Protein AF-B7QLU3-F1 (afdb_monomer_lite)

Radius of gyration: 15.62 Å; chains: 1; bounding box: 25×38×42 Å

Secondary structure (DSSP, 8-state):
---HHHHHHHHHHHHHHHHHHHHHTTSS-GGGS--HHHHHHHHHHHHHHHHHHHHHHHTS--S---GGGSSSHHHHHHH-

Foldseek 3Di:
DDDPVLVVLVVVLVVLVVVVVCPVVVVDDPVSHDDPVVSVVSNCLSVCLNVVQCCCVPVVVDPGDDSVVVDCVVVVVVPD

Structure (mmCIF, N/CA/C/O backbone):
data_AF-B7QLU3-F1
#
_entry.id   AF-B7QLU3-F1
#
loop_
_atom_site.group_PDB
_atom_site.id
_atom_site.type_symbol
_atom_site.label_atom_id
_atom_site.label_alt_id
_atom_site.label_comp_id
_atom_site.label_asym_id
_atom_site.label_entity_id
_atom_site.label_seq_id
_atom_site.pdbx_PDB_ins_code
_atom_site.Cartn_x
_atom_site.Cartn_y
_atom_site.Cartn_z
_atom_site.occupancy
_atom_site.B_iso_or_equiv
_atom_site.auth_seq_id
_atom_site.auth_comp_id
_atom_site.auth_asym_id
_atom_site.auth_atom_id
_atom_site.pdbx_PDB_model_num
ATOM 1 N N . LEU A 1 1 ? -10.234 -9.422 13.487 1.00 51.72 1 LEU A N 1
ATOM 2 C CA . LEU A 1 1 ? -9.541 -8.309 12.794 1.00 51.72 1 LEU A CA 1
ATOM 3 C C . LEU A 1 1 ? -9.458 -8.642 11.310 1.00 51.72 1 LEU A C 1
ATOM 5 O O . LEU A 1 1 ? -8.629 -9.449 10.924 1.00 51.72 1 LEU A O 1
ATOM 9 N N . GLY A 1 2 ? -10.385 -8.145 10.493 1.00 60.53 2 GLY A N 1
ATOM 10 C CA . GLY A 1 2 ? -10.481 -8.587 9.096 1.00 60.53 2 GLY A CA 1
ATOM 11 C C . GLY A 1 2 ? -11.581 -7.874 8.326 1.00 60.53 2 GLY A C 1
ATOM 12 O O . GLY A 1 2 ? -12.432 -8.525 7.721 1.00 60.53 2 GLY A O 1
ATOM 13 N N . GLY A 1 3 ? -11.602 -6.541 8.403 1.00 78.12 3 GLY A N 1
ATOM 14 C CA . GLY A 1 3 ? -12.506 -5.724 7.595 1.00 78.12 3 GLY A CA 1
ATOM 15 C C . GLY A 1 3 ? -12.304 -5.989 6.100 1.00 78.12 3 GLY A C 1
ATOM 16 O O . GLY A 1 3 ? -11.225 -6.413 5.678 1.00 78.12 3 GLY A O 1
ATOM 17 N N . LYS A 1 4 ? -13.350 -5.750 5.299 1.00 87.88 4 LYS A N 1
ATOM 18 C CA . LYS A 1 4 ? -13.311 -5.900 3.834 1.00 87.88 4 LYS A CA 1
ATOM 19 C C . LYS A 1 4 ? -12.108 -5.164 3.227 1.00 87.88 4 LYS A C 1
ATOM 21 O O . LYS A 1 4 ? -11.443 -5.720 2.362 1.00 87.88 4 LYS A O 1
ATOM 26 N N . ASP A 1 5 ? -11.770 -4.001 3.773 1.00 90.75 5 ASP A N 1
ATOM 27 C CA . ASP A 1 5 ? -10.696 -3.138 3.272 1.00 90.75 5 ASP A CA 1
ATOM 28 C C . ASP A 1 5 ? -9.295 -3.715 3.524 1.00 90.75 5 ASP A C 1
ATOM 30 O O . ASP A 1 5 ? -8.444 -3.682 2.640 1.00 90.75 5 ASP A O 1
ATOM 34 N N . LEU A 1 6 ? -9.057 -4.342 4.685 1.00 92.62 6 LEU A N 1
ATOM 35 C CA . LEU A 1 6 ? -7.775 -5.009 4.963 1.00 92.62 6 LEU A CA 1
ATOM 36 C C . LEU A 1 6 ? -7.540 -6.204 4.036 1.00 92.62 6 LEU A C 1
ATOM 38 O O . LEU A 1 6 ? -6.399 -6.481 3.669 1.00 92.62 6 LEU A O 1
ATOM 42 N N . ARG A 1 7 ? -8.613 -6.898 3.628 1.00 94.56 7 ARG A N 1
ATOM 43 C CA . ARG A 1 7 ? -8.511 -7.962 2.620 1.00 94.56 7 ARG A CA 1
ATOM 44 C C . ARG A 1 7 ? -8.135 -7.403 1.256 1.00 94.56 7 ARG A C 1
ATOM 46 O O . ARG A 1 7 ? -7.284 -7.990 0.605 1.00 94.56 7 ARG A O 1
ATOM 53 N N . VAL A 1 8 ? -8.713 -6.268 0.856 1.00 95.19 8 VAL A N 1
ATOM 54 C CA . VAL A 1 8 ? -8.339 -5.598 -0.399 1.00 95.19 8 VAL A CA 1
ATOM 55 C C . VAL A 1 8 ? -6.853 -5.245 -0.388 1.00 95.19 8 VAL A C 1
ATOM 57 O O . VAL A 1 8 ? -6.156 -5.602 -1.328 1.00 95.19 8 VAL A O 1
ATOM 60 N N . LEU A 1 9 ? -6.339 -4.647 0.692 1.00 95.56 9 LEU A N 1
ATOM 61 C CA . LEU A 1 9 ? -4.909 -4.336 0.815 1.00 95.56 9 LEU A CA 1
ATOM 62 C C . LEU A 1 9 ? -4.024 -5.590 0.703 1.00 95.56 9 LEU A C 1
ATOM 64 O O . LEU A 1 9 ? -3.049 -5.592 -0.046 1.00 95.56 9 LEU A O 1
ATOM 68 N N . ALA A 1 10 ? -4.380 -6.678 1.393 1.00 96.62 10 ALA A N 1
ATOM 69 C CA . ALA A 1 10 ? -3.633 -7.935 1.321 1.00 96.62 10 ALA A CA 1
ATOM 70 C C . ALA A 1 10 ? -3.669 -8.563 -0.087 1.00 96.62 10 ALA A C 1
ATOM 72 O O . ALA A 1 10 ? -2.646 -9.036 -0.584 1.00 96.62 10 ALA A O 1
ATOM 73 N N . SER A 1 11 ? -4.825 -8.535 -0.755 1.00 97.62 11 SER A N 1
ATOM 74 C CA . SER A 1 11 ? -4.971 -9.004 -2.135 1.00 97.62 11 SER A CA 1
ATOM 75 C C . SER A 1 11 ? -4.175 -8.145 -3.118 1.00 97.62 11 SER A C 1
ATOM 77 O O . SER A 1 11 ? -3.516 -8.698 -3.994 1.00 97.62 11 SER A O 1
ATOM 79 N N . SER A 1 12 ? -4.161 -6.822 -2.946 1.00 97.00 12 SER A N 1
ATOM 80 C CA . SER A 1 12 ? -3.354 -5.910 -3.763 1.00 97.00 12 SER A CA 1
ATOM 81 C C . SER A 1 12 ? -1.856 -6.166 -3.596 1.00 97.00 12 SER A C 1
ATOM 83 O O . SER A 1 12 ? -1.128 -6.172 -4.584 1.00 97.00 12 SER A O 1
ATOM 85 N N . LEU A 1 13 ? -1.390 -6.450 -2.373 1.00 98.06 13 LEU A N 1
ATOM 86 C CA . LEU A 1 13 ? 0.001 -6.839 -2.122 1.00 98.06 13 LEU A CA 1
ATOM 87 C C . LEU A 1 13 ? 0.363 -8.148 -2.840 1.00 98.06 13 LEU A C 1
ATOM 89 O O . LEU A 1 13 ? 1.424 -8.258 -3.453 1.00 98.06 13 LEU A O 1
ATOM 93 N N . HIS A 1 14 ? -0.516 -9.151 -2.775 1.00 98.25 14 HIS A N 1
ATOM 94 C CA . HIS A 1 14 ? -0.315 -10.413 -3.487 1.00 98.25 14 HIS A CA 1
ATOM 95 C C . HIS A 1 14 ? -0.293 -10.220 -5.010 1.00 98.25 14 HIS A C 1
ATOM 97 O O . HIS A 1 14 ? 0.531 -10.820 -5.704 1.00 98.25 14 HIS A O 1
ATOM 103 N N . TRP A 1 15 ? -1.177 -9.366 -5.523 1.00 98.44 15 TRP A N 1
ATOM 104 C CA . TRP A 1 15 ? -1.230 -9.026 -6.937 1.00 98.44 15 TRP A CA 1
ATOM 105 C C . TRP A 1 15 ? 0.046 -8.311 -7.397 1.00 98.44 15 TRP A C 1
ATOM 107 O O . TRP A 1 15 ? 0.631 -8.736 -8.387 1.00 98.44 15 TRP A O 1
ATOM 117 N N . LEU A 1 16 ? 0.541 -7.321 -6.640 1.00 98.50 16 LEU A N 1
ATOM 118 C CA . LEU A 1 16 ? 1.794 -6.614 -6.939 1.00 98.50 16 LEU A CA 1
ATOM 119 C C . LEU A 1 16 ? 2.986 -7.582 -7.016 1.00 98.50 16 LEU A C 1
ATOM 121 O O . LEU A 1 16 ? 3.730 -7.564 -7.991 1.00 98.50 16 LEU A O 1
ATOM 125 N N . ASN A 1 17 ? 3.115 -8.478 -6.031 1.00 98.25 17 ASN A N 1
ATOM 126 C CA . ASN A 1 17 ? 4.134 -9.536 -6.026 1.00 98.25 17 ASN A CA 1
ATOM 127 C C . ASN A 1 17 ? 4.037 -10.463 -7.242 1.00 98.25 17 ASN A C 1
ATOM 129 O O . ASN A 1 17 ? 5.041 -10.910 -7.791 1.00 98.25 17 ASN A O 1
ATOM 133 N N . THR A 1 18 ? 2.812 -10.801 -7.640 1.00 98.44 18 THR A N 1
ATOM 134 C CA . THR A 1 18 ? 2.585 -11.666 -8.794 1.00 98.44 18 THR A CA 1
ATOM 135 C C . THR A 1 18 ? 2.951 -10.948 -10.085 1.00 98.44 18 THR A C 1
ATOM 137 O O . THR A 1 18 ? 3.660 -11.526 -10.898 1.00 98.44 18 THR A O 1
ATOM 140 N N . TRP A 1 19 ? 2.551 -9.687 -10.243 1.00 98.31 19 TRP A N 1
ATOM 141 C CA . TRP A 1 19 ? 2.881 -8.868 -11.408 1.00 98.31 19 TRP A CA 1
ATOM 142 C C . TRP A 1 19 ? 4.397 -8.694 -11.580 1.00 98.31 19 TRP A C 1
ATOM 144 O O . TRP A 1 19 ? 4.913 -8.853 -12.685 1.00 98.31 19 TRP A O 1
ATOM 154 N N . GLU A 1 20 ? 5.126 -8.480 -10.483 1.00 98.44 20 GLU A N 1
ATOM 155 C CA . GLU A 1 20 ? 6.591 -8.426 -10.492 1.00 98.44 20 GLU A CA 1
ATOM 156 C C . GLU A 1 20 ? 7.231 -9.766 -10.874 1.00 98.44 20 GLU A C 1
ATOM 158 O O . GLU A 1 20 ? 8.187 -9.811 -11.647 1.00 98.44 20 GLU A O 1
ATOM 163 N N . ARG A 1 21 ? 6.684 -10.888 -10.395 1.00 98.44 21 ARG A N 1
ATOM 164 C CA . ARG A 1 21 ? 7.155 -12.219 -10.798 1.00 98.44 21 ARG A CA 1
ATOM 165 C C . ARG A 1 21 ? 6.958 -12.467 -12.294 1.00 98.44 21 ARG A C 1
ATOM 167 O O . ARG A 1 21 ? 7.823 -13.086 -12.911 1.00 98.44 21 ARG A O 1
ATOM 174 N N . GLU A 1 22 ? 5.867 -11.981 -12.889 1.00 98.31 22 GLU A N 1
ATOM 175 C CA . GLU A 1 22 ? 5.671 -12.083 -14.340 1.00 98.31 22 GLU A CA 1
ATOM 176 C C . GLU A 1 22 ? 6.776 -11.325 -15.099 1.00 98.31 22 GLU A C 1
ATOM 178 O O . GLU A 1 22 ? 7.288 -11.851 -16.090 1.00 98.31 22 GLU A O 1
ATOM 183 N N . LEU A 1 23 ? 7.223 -10.163 -14.596 1.00 98.12 23 LEU A N 1
ATOM 184 C CA . LEU A 1 23 ? 8.379 -9.442 -15.147 1.00 98.12 23 LEU A CA 1
ATOM 185 C C . LEU A 1 23 ? 9.665 -10.267 -15.025 1.00 98.12 23 LEU A C 1
ATOM 187 O O . LEU A 1 23 ? 10.362 -10.459 -16.018 1.00 98.12 23 LEU A O 1
ATOM 191 N N . VAL A 1 24 ? 9.969 -10.786 -13.831 1.00 97.62 24 VAL A N 1
ATOM 192 C CA . VAL A 1 24 ? 11.181 -11.595 -13.587 1.00 97.62 24 VAL A CA 1
ATOM 193 C C . VAL A 1 24 ? 11.201 -12.853 -14.461 1.00 97.62 24 VAL A C 1
ATOM 195 O O . VAL A 1 24 ? 12.256 -13.272 -14.927 1.00 97.62 24 VAL A O 1
ATOM 198 N N . SER A 1 25 ? 10.034 -13.440 -14.729 1.00 98.06 25 SER A N 1
ATOM 199 C CA . SER A 1 25 ? 9.894 -14.606 -15.609 1.00 98.06 25 SER A CA 1
ATOM 200 C C . SER A 1 25 ? 9.972 -14.286 -17.109 1.00 98.06 25 SER A C 1
ATOM 202 O O . SER A 1 25 ? 9.896 -15.203 -17.924 1.00 98.06 25 SER A O 1
ATOM 204 N N . GLY A 1 26 ? 10.086 -13.007 -17.488 1.00 97.81 26 GLY A N 1
ATOM 205 C CA . GLY A 1 26 ? 10.127 -12.558 -18.882 1.00 97.81 26 GLY A CA 1
ATOM 206 C C . GLY A 1 26 ? 8.781 -12.607 -19.613 1.00 97.81 26 GLY A C 1
ATOM 207 O O . GLY A 1 26 ? 8.749 -12.482 -20.834 1.00 97.81 26 GLY A O 1
ATOM 208 N N . ARG A 1 27 ? 7.662 -12.793 -18.897 1.00 98.12 27 ARG A N 1
ATOM 209 C CA . ARG A 1 27 ? 6.310 -12.835 -19.487 1.00 98.12 27 ARG A CA 1
ATOM 210 C C . ARG A 1 27 ? 5.755 -11.454 -19.820 1.00 98.12 27 ARG A C 1
ATOM 212 O O . ARG A 1 27 ? 4.848 -11.349 -20.640 1.00 98.12 27 ARG A O 1
ATOM 219 N N . ILE A 1 28 ? 6.294 -10.410 -19.193 1.00 98.25 28 ILE A N 1
ATOM 220 C CA . ILE A 1 28 ? 6.011 -9.007 -19.510 1.00 98.25 28 ILE A CA 1
ATOM 221 C C . ILE A 1 28 ? 7.318 -8.230 -19.668 1.00 98.25 28 ILE A C 1
ATOM 223 O O . ILE A 1 28 ? 8.354 -8.629 -19.135 1.00 98.25 28 ILE A O 1
ATOM 227 N N . SER A 1 29 ? 7.264 -7.110 -20.388 1.00 97.81 29 SER A N 1
ATOM 228 C CA . SER A 1 29 ? 8.417 -6.227 -20.574 1.00 97.81 29 SER A CA 1
ATOM 229 C C . SER A 1 29 ? 8.618 -5.278 -19.385 1.00 97.81 29 SER A C 1
ATOM 231 O O . SER A 1 29 ? 7.704 -5.038 -18.592 1.00 97.81 29 SER A O 1
ATOM 233 N N . ARG A 1 30 ? 9.814 -4.688 -19.276 1.00 97.06 30 ARG A N 1
ATOM 234 C CA . ARG A 1 30 ? 10.191 -3.756 -18.199 1.00 97.06 30 ARG A CA 1
ATOM 235 C C . ARG A 1 30 ? 9.327 -2.492 -18.188 1.00 97.06 30 ARG A C 1
ATOM 237 O O . ARG A 1 30 ? 9.033 -1.970 -17.114 1.00 97.06 30 ARG A O 1
ATOM 244 N N . GLU A 1 31 ? 8.889 -2.040 -19.356 1.00 97.06 31 GLU A N 1
ATOM 245 C CA . GLU A 1 31 ? 8.011 -0.880 -19.558 1.00 97.06 31 GLU A CA 1
ATOM 246 C C . GLU A 1 31 ? 6.573 -1.166 -19.101 1.00 97.06 31 GLU A C 1
ATOM 248 O O . GLU A 1 31 ? 5.814 -0.245 -18.817 1.00 97.06 31 GLU A O 1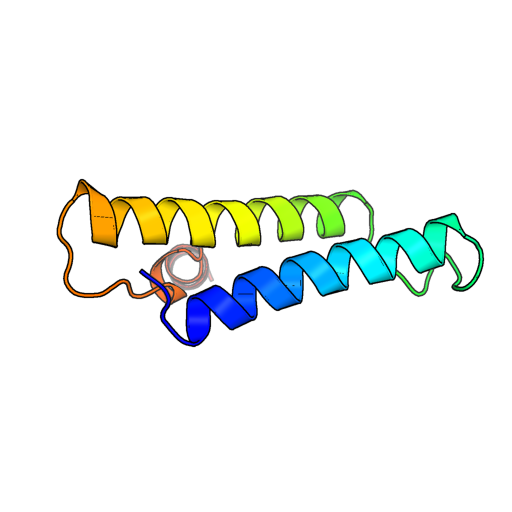
ATOM 253 N N . SER A 1 32 ? 6.211 -2.448 -18.992 1.00 96.94 32 SER A N 1
ATOM 254 C CA . SER A 1 32 ? 4.900 -2.913 -18.532 1.00 96.94 32 SER A CA 1
ATOM 255 C C . SER A 1 32 ? 4.830 -3.098 -17.011 1.00 96.94 32 SER A C 1
ATOM 257 O O . SER A 1 32 ? 3.864 -3.680 -16.521 1.00 96.94 32 SER A O 1
ATOM 259 N N . PHE A 1 33 ? 5.841 -2.652 -16.255 1.00 98.31 33 PHE A N 1
ATOM 260 C CA . PHE A 1 33 ? 5.892 -2.749 -14.794 1.00 98.31 33 PHE A CA 1
ATOM 261 C C . PHE A 1 33 ? 6.397 -1.448 -14.155 1.00 98.31 33 PHE A C 1
ATOM 263 O O . PHE A 1 33 ? 7.207 -0.723 -14.736 1.00 98.31 33 PHE A O 1
ATOM 270 N N . LEU A 1 34 ? 5.962 -1.179 -12.921 1.00 97.94 34 LEU A N 1
ATOM 271 C CA . LEU A 1 34 ? 6.371 -0.017 -12.119 1.00 97.94 34 LEU A CA 1
ATOM 272 C C . LEU A 1 34 ? 7.876 -0.005 -11.879 1.00 97.94 34 LEU A C 1
ATOM 274 O O . LEU A 1 34 ? 8.436 -1.061 -11.592 1.00 97.94 34 LEU A O 1
ATOM 278 N N . THR A 1 35 ? 8.524 1.163 -11.905 1.00 97.81 35 THR A N 1
ATOM 279 C CA . THR A 1 35 ? 9.932 1.278 -11.485 1.00 97.81 35 THR A CA 1
ATOM 280 C C . THR A 1 35 ? 10.149 0.593 -10.133 1.00 97.81 35 THR A C 1
ATOM 282 O O . THR A 1 35 ? 9.251 0.564 -9.291 1.00 97.81 35 THR A O 1
ATOM 285 N N . GLU A 1 36 ? 11.341 0.037 -9.921 1.00 96.56 36 GLU A N 1
ATOM 286 C CA . GLU A 1 36 ? 11.668 -0.703 -8.695 1.00 96.56 36 GLU A CA 1
ATOM 287 C C . GLU A 1 36 ? 11.372 0.120 -7.432 1.00 96.56 36 GLU A C 1
ATOM 289 O O . GLU A 1 36 ? 10.706 -0.353 -6.514 1.00 96.56 36 GLU A O 1
ATOM 294 N N . SER A 1 37 ? 11.750 1.402 -7.435 1.00 97.69 37 SER A N 1
ATOM 295 C CA . SER A 1 37 ? 11.476 2.319 -6.325 1.00 97.69 37 SER A CA 1
ATOM 296 C C . SER A 1 37 ? 9.982 2.533 -6.069 1.00 9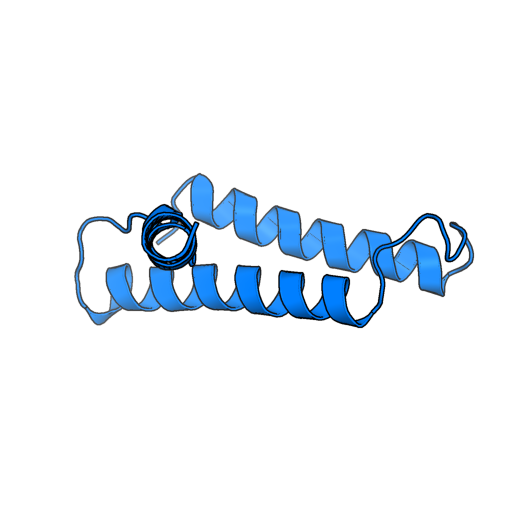7.69 37 SER A C 1
ATOM 298 O O . SER A 1 37 ? 9.561 2.599 -4.915 1.00 97.69 37 SER A O 1
ATOM 300 N 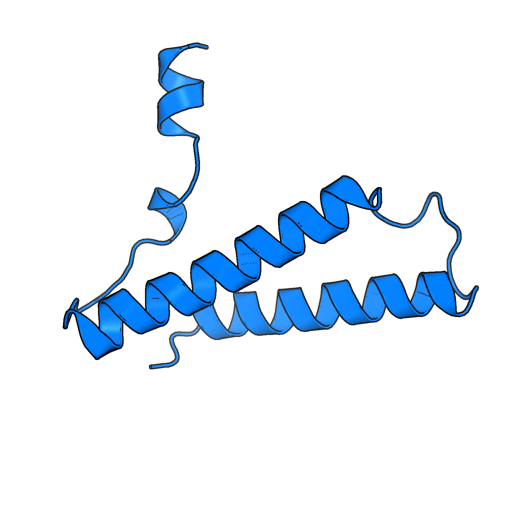N . THR A 1 38 ? 9.157 2.624 -7.115 1.00 97.88 38 THR A N 1
ATOM 301 C CA . THR A 1 38 ? 7.705 2.772 -6.966 1.00 97.88 38 THR A CA 1
ATOM 302 C C . THR A 1 38 ? 7.048 1.471 -6.507 1.00 97.88 38 THR A C 1
ATOM 304 O O . THR A 1 38 ? 6.161 1.524 -5.655 1.00 97.88 38 THR A O 1
ATOM 307 N N . ALA A 1 39 ? 7.480 0.315 -7.020 1.00 98.31 39 ALA A N 1
ATOM 308 C CA . ALA A 1 39 ? 6.983 -0.988 -6.582 1.00 98.31 39 ALA A CA 1
ATOM 309 C C . ALA A 1 39 ? 7.282 -1.227 -5.093 1.00 98.31 39 ALA A C 1
ATOM 311 O O . ALA A 1 39 ? 6.371 -1.555 -4.329 1.00 98.31 39 ALA A O 1
ATOM 312 N N . GLU A 1 40 ? 8.517 -0.969 -4.657 1.00 98.06 40 GLU A N 1
ATOM 313 C CA . GLU A 1 40 ? 8.896 -1.104 -3.249 1.00 98.06 40 GLU A CA 1
ATOM 314 C C . GLU A 1 40 ? 8.213 -0.073 -2.355 1.00 98.06 40 GLU A C 1
ATOM 316 O O . GLU A 1 40 ? 7.686 -0.424 -1.298 1.00 98.06 40 GLU A O 1
ATOM 321 N N . GLY A 1 41 ? 8.117 1.184 -2.798 1.00 98.00 41 GLY A N 1
ATOM 322 C CA . GLY A 1 41 ? 7.352 2.205 -2.085 1.00 98.00 41 GLY A CA 1
ATOM 323 C C . GLY A 1 41 ? 5.904 1.768 -1.849 1.00 98.00 41 GLY A C 1
ATOM 324 O O . GLY A 1 41 ? 5.420 1.800 -0.716 1.00 98.00 41 GLY A O 1
ATOM 325 N N . LEU A 1 42 ? 5.234 1.268 -2.891 1.00 97.56 42 LEU A N 1
ATOM 326 C CA . LEU A 1 42 ? 3.861 0.775 -2.799 1.00 97.56 42 LEU A CA 1
ATOM 327 C C . LEU A 1 42 ? 3.746 -0.432 -1.856 1.00 97.56 42 LEU A C 1
ATOM 329 O O . LEU A 1 42 ? 2.815 -0.498 -1.049 1.00 97.56 42 LEU A O 1
ATOM 333 N N . ARG A 1 43 ? 4.703 -1.364 -1.910 1.00 98.25 43 ARG A N 1
ATOM 334 C CA . ARG A 1 43 ? 4.760 -2.532 -1.022 1.00 98.25 43 ARG A CA 1
ATOM 335 C C . ARG A 1 43 ? 4.862 -2.120 0.441 1.00 98.25 43 ARG A C 1
ATOM 337 O O . ARG A 1 43 ? 4.069 -2.588 1.262 1.00 98.25 43 ARG A O 1
ATOM 344 N N . VAL A 1 44 ? 5.791 -1.217 0.755 1.00 97.81 44 VAL A N 1
ATOM 345 C CA . VAL A 1 44 ? 5.984 -0.678 2.105 1.00 97.81 44 VAL A CA 1
ATOM 346 C C . VAL A 1 44 ? 4.727 0.049 2.569 1.00 97.81 44 VAL A C 1
ATOM 348 O O . VAL A 1 44 ? 4.274 -0.195 3.686 1.00 97.81 44 VAL A O 1
ATOM 351 N N . THR A 1 45 ? 4.109 0.882 1.726 1.00 97.06 45 THR A N 1
ATOM 352 C CA . THR A 1 45 ? 2.862 1.584 2.065 1.00 97.06 45 THR A CA 1
ATOM 353 C C . THR A 1 45 ? 1.730 0.613 2.402 1.00 97.06 45 THR A C 1
ATOM 355 O O . THR A 1 45 ? 1.087 0.768 3.442 1.00 97.06 45 THR A O 1
ATOM 358 N N . ILE A 1 46 ? 1.494 -0.409 1.571 1.00 97.06 46 ILE A N 1
ATOM 359 C CA . ILE A 1 46 ? 0.419 -1.386 1.796 1.00 97.06 46 ILE A CA 1
ATOM 360 C C . ILE A 1 46 ? 0.673 -2.189 3.079 1.00 97.06 46 ILE A C 1
ATOM 362 O O . ILE A 1 46 ? -0.229 -2.317 3.909 1.00 97.06 46 ILE A O 1
ATOM 366 N N . LEU A 1 47 ? 1.895 -2.700 3.266 1.00 97.38 47 LEU A N 1
ATOM 367 C CA . LEU A 1 47 ? 2.274 -3.450 4.468 1.00 97.38 47 LEU A CA 1
ATOM 368 C C . LEU A 1 47 ? 2.111 -2.603 5.732 1.00 97.38 47 LEU A C 1
ATOM 370 O O . LEU A 1 47 ? 1.478 -3.042 6.692 1.00 97.38 47 LEU A O 1
ATOM 374 N N . SER A 1 48 ? 2.606 -1.366 5.703 1.00 97.06 48 SER A N 1
ATOM 375 C CA . SER A 1 48 ? 2.513 -0.434 6.829 1.00 97.06 48 SER A CA 1
ATOM 376 C C . SER A 1 48 ? 1.060 -0.120 7.176 1.00 97.06 48 SER A C 1
ATOM 378 O O . SER A 1 48 ? 0.691 -0.133 8.348 1.00 97.06 48 SER A O 1
ATOM 380 N N . ALA A 1 49 ? 0.202 0.095 6.173 1.00 96.31 49 ALA A N 1
ATOM 381 C CA . ALA A 1 49 ? -1.220 0.344 6.388 1.00 96.31 49 ALA A CA 1
ATOM 382 C C . ALA A 1 49 ? -1.931 -0.855 7.036 1.00 96.31 49 ALA A C 1
ATOM 384 O O . ALA A 1 49 ? -2.762 -0.664 7.929 1.00 96.31 49 ALA A O 1
ATOM 385 N N . ILE A 1 50 ? -1.608 -2.086 6.622 1.00 96.44 50 ILE A N 1
ATOM 386 C CA . ILE A 1 50 ? -2.168 -3.308 7.213 1.00 96.44 50 ILE A CA 1
ATOM 387 C C . ILE A 1 50 ? -1.718 -3.452 8.670 1.00 96.44 50 ILE A C 1
ATOM 389 O O . ILE A 1 50 ? -2.564 -3.618 9.552 1.00 96.44 50 ILE A O 1
ATOM 393 N N . GLU A 1 51 ? -0.412 -3.387 8.930 1.00 97.06 51 GLU A N 1
ATOM 394 C CA . GLU A 1 51 ? 0.146 -3.629 10.263 1.00 97.06 51 GLU A CA 1
ATOM 395 C C . GLU A 1 51 ? -0.256 -2.538 11.258 1.00 97.06 51 GLU A C 1
ATOM 397 O O . GLU A 1 51 ? -0.709 -2.849 12.361 1.00 97.06 51 GLU A O 1
ATOM 402 N N . LEU A 1 52 ? -0.231 -1.266 10.848 1.00 96.81 52 LEU A N 1
ATOM 403 C CA . LEU A 1 52 ? -0.710 -0.165 11.682 1.00 96.81 52 LEU A CA 1
ATOM 404 C C . LEU A 1 52 ? -2.202 -0.313 12.002 1.00 96.81 52 LEU A C 1
ATOM 406 O O . LEU A 1 52 ? -2.615 -0.125 13.145 1.00 96.81 52 LEU A O 1
ATOM 410 N N . SER A 1 53 ? -3.023 -0.706 11.023 1.00 96.19 53 SER A N 1
ATOM 411 C CA . SER A 1 53 ? -4.451 -0.939 11.263 1.00 96.19 53 SER A CA 1
ATOM 412 C C . SER A 1 53 ? -4.683 -2.088 12.245 1.00 96.19 53 SER A C 1
ATOM 414 O O . SER A 1 53 ? -5.522 -1.971 13.136 1.00 96.19 53 SER A O 1
ATOM 416 N N . LYS A 1 54 ? -3.942 -3.196 12.117 1.00 95.62 54 LYS A N 1
ATOM 417 C CA . LYS A 1 54 ? -4.019 -4.320 13.063 1.00 95.62 54 LYS A CA 1
ATOM 418 C C . LYS A 1 54 ? -3.625 -3.888 14.471 1.00 95.62 54 LYS A C 1
ATOM 420 O O . LYS A 1 54 ? -4.331 -4.238 15.412 1.00 95.62 54 LYS A O 1
ATOM 425 N N . TYR A 1 55 ? -2.551 -3.114 14.603 1.00 97.19 55 TYR A N 1
ATOM 426 C CA . TYR A 1 55 ? -2.087 -2.590 15.884 1.00 97.19 55 TYR A CA 1
A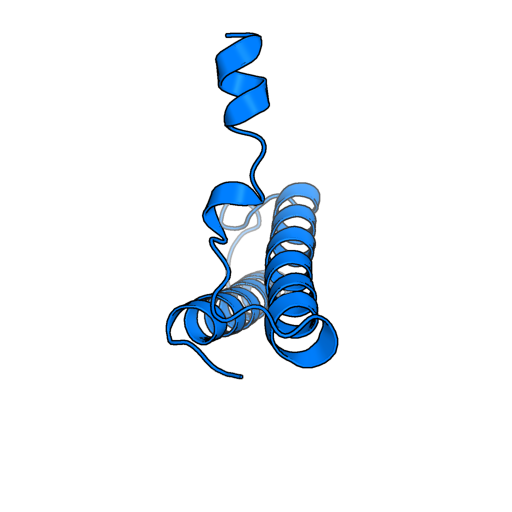TOM 427 C C . TYR A 1 55 ? -3.132 -1.678 16.540 1.00 97.19 55 TYR A C 1
ATOM 429 O O . TYR A 1 55 ? -3.517 -1.901 17.685 1.00 97.19 55 TYR A O 1
ATOM 437 N N . LEU A 1 56 ? -3.665 -0.697 15.807 1.00 96.62 56 LEU A N 1
ATOM 438 C CA . LEU A 1 56 ? -4.660 0.235 16.344 1.00 96.62 56 LEU A CA 1
ATOM 439 C C . LEU A 1 56 ? -5.947 -0.484 16.776 1.00 96.62 56 LEU A C 1
ATOM 441 O O . LEU A 1 56 ? -6.483 -0.222 17.851 1.00 96.62 56 LEU A O 1
ATOM 445 N N . LEU A 1 57 ? -6.441 -1.410 15.957 1.00 95.44 57 LEU A N 1
ATOM 446 C CA . LEU A 1 57 ? -7.684 -2.122 16.250 1.00 95.44 57 LEU A CA 1
ATOM 447 C C . LEU A 1 57 ? -7.511 -3.194 17.339 1.00 95.44 57 LEU A C 1
ATOM 449 O O . LEU A 1 57 ? -8.398 -3.379 18.165 1.00 95.44 57 LEU A O 1
ATOM 453 N N . GLY A 1 58 ? -6.403 -3.940 17.313 1.00 95.38 58 GLY A N 1
ATOM 454 C CA . GLY A 1 58 ? -6.172 -5.087 18.194 1.00 95.38 58 GLY A CA 1
ATOM 455 C C . GLY A 1 58 ? -5.481 -4.731 19.504 1.00 95.38 58 GLY A C 1
ATOM 456 O O . GLY A 1 58 ? -5.897 -5.201 20.557 1.00 95.38 58 GLY A O 1
ATOM 457 N N . THR A 1 59 ? -4.446 -3.894 19.442 1.00 96.94 59 THR A N 1
ATOM 458 C CA . THR A 1 59 ? -3.613 -3.543 20.599 1.00 96.94 59 THR A CA 1
ATOM 459 C C . THR A 1 59 ? -4.121 -2.288 21.298 1.00 96.94 59 THR A C 1
ATOM 461 O O . THR A 1 59 ? -4.226 -2.269 22.519 1.00 96.94 59 THR A O 1
ATOM 464 N N . CYS A 1 60 ? -4.467 -1.239 20.546 1.00 97.31 60 CYS A N 1
ATOM 465 C CA . CYS A 1 60 ? -4.944 0.019 21.134 1.00 97.31 60 CYS A CA 1
ATOM 466 C C . CYS A 1 60 ? -6.457 0.040 21.408 1.00 97.31 60 CYS A C 1
ATOM 468 O O . CYS A 1 60 ? -6.946 0.973 22.041 1.00 97.31 60 CYS A O 1
ATOM 470 N N . GLY A 1 61 ? -7.208 -0.954 20.925 1.00 95.88 61 GLY A N 1
ATOM 471 C CA . GLY A 1 61 ? -8.648 -1.069 21.169 1.00 95.88 61 GLY A CA 1
ATOM 472 C C . GLY A 1 61 ? -9.514 -0.052 20.413 1.00 95.88 61 GLY A C 1
ATOM 473 O O . GLY A 1 61 ? -10.655 0.194 20.811 1.00 95.88 61 GLY A O 1
ATOM 474 N N . PHE A 1 62 ? -9.014 0.546 19.323 1.00 95.81 62 PHE A N 1
ATOM 475 C CA . PHE A 1 62 ? -9.846 1.398 18.472 1.00 95.81 62 PHE A CA 1
ATOM 476 C C . PHE A 1 62 ? -10.957 0.576 17.805 1.00 95.81 62 PHE A C 1
ATOM 478 O O . PHE A 1 62 ? -10.731 -0.525 17.308 1.00 95.81 62 PHE A O 1
ATOM 485 N N . LYS A 1 63 ? -12.171 1.136 17.736 1.00 94.19 63 LYS A N 1
ATOM 486 C CA . LYS A 1 63 ? -13.322 0.464 17.101 1.00 94.19 63 LYS A CA 1
ATOM 487 C C . LYS A 1 63 ? -13.190 0.365 15.579 1.00 94.19 63 LYS A C 1
ATOM 489 O O . LYS A 1 63 ? -13.714 -0.564 14.973 1.00 94.19 63 LYS A O 1
ATOM 494 N N . TYR A 1 64 ? -12.535 1.345 14.966 1.00 93.38 64 TYR A N 1
ATOM 495 C CA . TYR A 1 64 ? -12.315 1.435 13.526 1.00 93.38 64 TYR A CA 1
ATOM 496 C C . TYR A 1 64 ? -11.076 2.289 13.238 1.00 93.38 64 TYR A C 1
ATOM 498 O O . TYR A 1 64 ? -10.609 3.037 14.097 1.00 93.38 64 TYR A O 1
ATOM 506 N N . VAL A 1 65 ? -10.560 2.184 12.015 1.00 93.75 65 VAL A N 1
ATOM 507 C CA . VAL A 1 65 ? -9.417 2.957 11.513 1.00 93.75 65 VAL A CA 1
ATOM 508 C C . VAL A 1 65 ? -9.808 3.574 10.176 1.00 93.75 65 VAL A C 1
ATOM 510 O O . VAL A 1 65 ? -10.339 2.887 9.307 1.00 93.75 65 VAL A O 1
ATOM 513 N N . LEU A 1 66 ? -9.541 4.869 10.008 1.00 93.94 66 LEU A N 1
ATOM 514 C CA . LEU A 1 66 ? -9.748 5.582 8.748 1.00 93.94 66 LEU A CA 1
ATOM 515 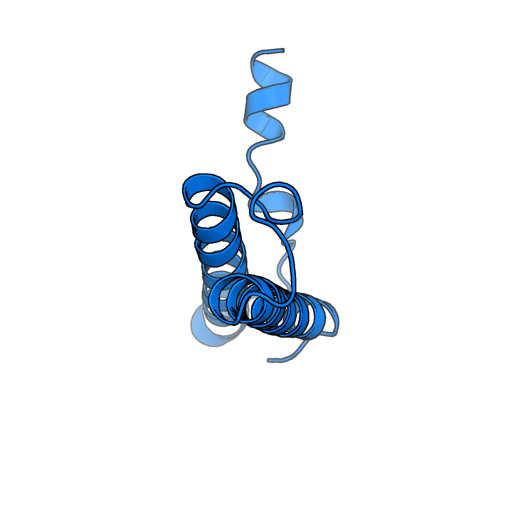C C . LEU A 1 66 ? -8.434 5.596 7.963 1.00 93.94 66 LEU A C 1
ATOM 517 O O . LEU A 1 66 ? -7.631 6.513 8.113 1.00 93.94 66 LEU A O 1
ATOM 521 N N . THR A 1 67 ? -8.207 4.588 7.121 1.00 91.31 67 THR A N 1
ATOM 522 C CA . THR A 1 67 ? -6.954 4.437 6.352 1.00 91.31 67 THR A CA 1
ATOM 523 C C . THR A 1 67 ? -6.666 5.618 5.421 1.00 91.31 67 THR A C 1
ATOM 525 O O . THR A 1 67 ? -5.506 5.935 5.181 1.00 91.31 67 THR A O 1
ATOM 528 N N . GLY A 1 68 ? -7.694 6.352 4.978 1.00 91.25 68 GLY A N 1
ATOM 529 C CA . GLY A 1 68 ? -7.534 7.611 4.237 1.00 91.25 68 GLY A CA 1
ATOM 530 C C . GLY A 1 68 ? -6.844 8.735 5.026 1.00 91.25 68 GLY A C 1
ATOM 531 O O . GLY A 1 68 ? -6.531 9.770 4.456 1.00 91.25 68 GLY A O 1
ATOM 532 N N . LYS A 1 69 ? -6.598 8.563 6.332 1.00 93.19 69 LYS A N 1
ATOM 533 C CA . LYS A 1 69 ? -5.799 9.486 7.155 1.00 93.19 69 LYS A CA 1
ATOM 534 C C . LYS A 1 69 ? -4.320 9.103 7.250 1.00 93.19 69 LYS A C 1
ATOM 536 O O . LYS A 1 69 ? -3.572 9.811 7.909 1.00 93.19 69 LYS A O 1
ATOM 541 N N . PHE A 1 70 ? -3.892 8.014 6.611 1.00 93.81 70 PHE A N 1
ATOM 542 C CA . PHE A 1 70 ? -2.479 7.616 6.564 1.00 93.81 70 PHE A CA 1
ATOM 543 C C . PHE A 1 70 ? -1.691 8.306 5.440 1.00 93.81 70 PHE A C 1
ATOM 545 O O . PHE A 1 70 ? -0.479 8.128 5.352 1.00 93.81 70 PHE A O 1
ATOM 552 N N . ASN A 1 71 ? -2.361 9.058 4.563 1.00 91.31 71 ASN A N 1
ATOM 553 C CA . ASN A 1 71 ? -1.738 9.709 3.414 1.00 91.31 71 ASN A CA 1
ATOM 554 C C . ASN A 1 71 ? -1.195 11.114 3.742 1.00 91.31 71 ASN A C 1
ATOM 556 O O . ASN A 1 71 ? -1.392 11.649 4.833 1.00 91.31 71 ASN A O 1
ATOM 560 N N . GLN A 1 72 ? -0.498 11.707 2.770 1.00 90.56 72 GLN A N 1
ATOM 561 C CA . GLN A 1 72 ? 0.120 13.032 2.887 1.00 90.56 72 GLN A CA 1
ATOM 562 C C . GLN A 1 72 ? -0.748 14.151 2.288 1.00 90.56 72 GLN A C 1
ATOM 564 O O . GLN A 1 72 ? -0.282 15.280 2.155 1.00 90.56 72 GLN A O 1
ATOM 569 N N . ASP A 1 73 ? -2.015 13.882 1.953 1.00 92.75 73 ASP A N 1
ATOM 570 C CA . ASP A 1 73 ? -2.882 14.841 1.248 1.00 92.75 73 ASP A CA 1
ATOM 571 C C . ASP A 1 73 ? -3.054 16.145 2.033 1.00 92.75 73 ASP A C 1
ATOM 573 O O . ASP A 1 73 ? -3.185 17.219 1.453 1.00 92.75 73 ASP A O 1
ATOM 577 N N . VAL A 1 74 ? -3.036 16.069 3.367 1.00 92.50 74 VAL A N 1
ATOM 578 C CA . VAL A 1 74 ? -3.100 17.253 4.235 1.00 92.50 74 VAL A CA 1
ATOM 579 C C . VAL A 1 74 ? -1.889 18.163 4.020 1.00 92.50 74 VAL A C 1
ATOM 581 O O . VAL A 1 74 ? -2.057 19.377 3.977 1.00 92.50 74 VAL A O 1
ATOM 584 N N . LEU A 1 75 ? -0.693 17.592 3.842 1.00 93.19 75 LEU A N 1
ATOM 585 C CA . LEU A 1 75 ? 0.518 18.357 3.538 1.00 93.19 75 LEU A CA 1
ATOM 586 C C . LEU A 1 75 ? 0.447 18.943 2.127 1.00 93.19 75 LEU A C 1
ATOM 588 O O . LEU A 1 75 ? 0.721 20.125 1.947 1.00 93.19 75 LEU A O 1
ATOM 592 N N . ALA A 1 76 ? 0.017 18.151 1.142 1.00 91.00 76 ALA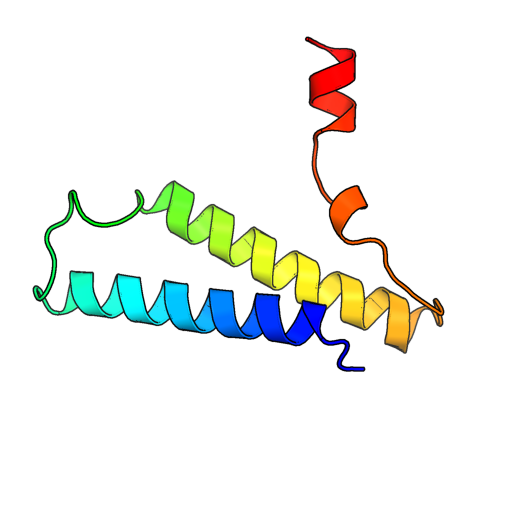 A N 1
ATOM 593 C CA . ALA A 1 76 ? -0.131 18.624 -0.234 1.00 91.00 76 ALA A CA 1
ATOM 594 C C . ALA A 1 76 ? -1.114 19.804 -0.334 1.00 91.00 76 ALA A C 1
ATOM 596 O O . ALA A 1 76 ? -0.822 20.791 -0.993 1.00 91.00 76 ALA A O 1
ATOM 597 N N . ARG A 1 77 ? -2.241 19.742 0.385 1.00 93.31 77 ARG A N 1
ATOM 598 C CA . ARG A 1 77 ? -3.218 20.840 0.474 1.00 93.31 77 ARG A CA 1
ATOM 599 C C . ARG A 1 77 ? -2.717 22.070 1.224 1.00 93.31 77 ARG A C 1
ATOM 601 O O . ARG A 1 77 ? -3.316 23.128 1.089 1.00 93.31 77 ARG A O 1
ATOM 608 N N . PHE A 1 78 ? -1.725 21.911 2.094 1.00 93.38 78 PHE A N 1
ATOM 609 C CA . PHE A 1 78 ? -1.157 23.021 2.851 1.00 93.38 78 PHE A CA 1
ATOM 610 C C . PHE A 1 78 ? -0.136 23.812 2.022 1.00 93.38 78 PHE A C 1
ATOM 612 O O . PHE A 1 78 ? -0.044 25.024 2.182 1.00 93.38 78 PHE A O 1
ATOM 619 N N . PHE A 1 79 ? 0.622 23.136 1.152 1.00 93.69 79 PHE A N 1
ATOM 620 C CA . PHE A 1 79 ? 1.686 23.752 0.351 1.00 93.69 79 PHE A CA 1
ATOM 621 C C . PHE A 1 79 ? 1.319 24.044 -1.112 1.00 93.69 79 PHE A C 1
ATOM 623 O O . PHE A 1 79 ? 2.057 24.784 -1.761 1.00 93.69 79 PHE A O 1
ATOM 630 N N . GLY A 1 80 ? 0.252 23.439 -1.642 1.00 79.69 80 GLY A N 1
ATOM 631 C CA . GLY A 1 80 ? -0.265 23.683 -2.996 1.00 79.69 80 GLY A CA 1
ATOM 632 C C . GLY A 1 80 ? -1.292 24.803 -3.036 1.00 79.69 80 GLY A C 1
ATOM 633 O O . GLY A 1 80 ? -1.308 25.516 -4.062 1.00 79.69 80 GLY A O 1
#

Sequence (80 aa):
LGGKDLRVLASSLHWLNTWERELVSGRISRESFLTESTAEGLRVTILSAIELSKYLLGTCGFKYVLTGKFNQDVLARFFG

pLDDT: mean 94.58, std 7.16, range [51.72, 98.5]

Organism: Ixodes scapularis (NCBI:txid6945)